Protein AF-A0A935XE57-F1 (afdb_monomer)

Foldseek 3Di:
DDFDFPDDPVVVCVLCVVVQWDQDPVRDTDGDPCVPQVVVVVVLVPDDPVVNCSSCPRTQKDFDADPPRHTPDMDGDDPPPPPDD

pLDDT: mean 81.37, std 12.43, range [32.69, 92.75]

Nearest PDB structures (foldseek):
  7tdz-assembly1_l  TM=3.130E-01  e=2.199E+00  Xenopus laevis

Radius of gyration: 14.06 Å; Cα contacts (8 Å, |Δi|>4): 90; chains: 1; bounding box: 27×32×40 Å

Solvent-accessible surface area (backbone atoms only — not comparable to full-atom values): 5220 Å² total; per-residue (Å²): 99,45,78,42,52,94,59,56,70,68,58,50,51,58,60,52,56,67,58,36,56,39,74,45,99,87,69,50,80,39,82,42,60,65,66,39,62,80,46,36,62,59,47,65,70,71,48,52,74,66,58,42,48,61,75,42,60,74,41,48,32,42,31,22,61,44,84,91,77,39,75,72,46,77,48,66,57,72,78,75,78,76,75,86,128

Sequence (85 aa):
MLVESGRSLEELLTHFQQFVTLLSPDGEEWFFRFYDPRVLPVYLESVTPEEREQFCAGVERLGTIGPELKPVWWYTRAPSTATEN

Mean predicted aligned error: 7.06 Å

Structure (mmCIF, N/CA/C/O backbone):
data_AF-A0A935XE57-F1
#
_entry.id   AF-A0A935XE57-F1
#
loop_
_atom_site.group_PDB
_atom_site.id
_atom_site.type_symbol
_atom_site.label_atom_id
_atom_site.label_alt_id
_atom_site.label_comp_id
_atom_site.label_asym_id
_atom_site.label_entity_id
_atom_site.label_seq_id
_atom_site.pdbx_PDB_ins_code
_atom_site.Cartn_x
_atom_site.Cartn_y
_atom_site.Cartn_z
_atom_site.occupancy
_atom_site.B_iso_or_equiv
_atom_site.auth_seq_id
_atom_site.auth_comp_id
_atom_site.auth_asym_id
_atom_site.auth_atom_id
_atom_site.pdbx_PDB_model_num
ATOM 1 N N . MET A 1 1 ? -7.573 -4.856 -6.152 1.00 80.25 1 MET A N 1
ATOM 2 C CA . MET A 1 1 ? -6.809 -4.867 -4.889 1.00 80.25 1 MET A CA 1
ATOM 3 C C . MET A 1 1 ? -7.769 -5.165 -3.747 1.00 80.25 1 MET A C 1
ATOM 5 O O . MET A 1 1 ? -8.890 -4.675 -3.791 1.00 80.25 1 MET A O 1
ATOM 9 N N . LEU A 1 2 ? -7.354 -5.980 -2.782 1.00 86.56 2 LEU A N 1
ATOM 10 C CA . LEU A 1 2 ? -8.022 -6.199 -1.498 1.00 86.56 2 LEU A CA 1
ATOM 11 C C . LEU A 1 2 ? -7.136 -5.620 -0.399 1.00 86.56 2 LEU A C 1
ATOM 13 O O . LEU A 1 2 ? -5.917 -5.774 -0.464 1.00 86.56 2 LEU A O 1
ATOM 17 N N . VAL A 1 3 ? -7.746 -4.966 0.583 1.00 88.50 3 VAL A N 1
ATOM 18 C CA . VAL A 1 3 ? -7.048 -4.353 1.716 1.00 88.50 3 VAL A CA 1
ATOM 19 C C . VAL A 1 3 ? -7.796 -4.714 2.989 1.00 88.50 3 VAL A C 1
ATOM 21 O O . VAL A 1 3 ? -9.018 -4.594 3.040 1.00 88.50 3 VAL A O 1
ATOM 24 N N . GLU A 1 4 ? -7.057 -5.150 3.999 1.00 90.06 4 GLU A N 1
ATOM 25 C CA . GLU A 1 4 ? -7.537 -5.346 5.363 1.00 90.06 4 GLU A CA 1
ATOM 26 C C . GLU A 1 4 ? -6.806 -4.366 6.274 1.00 9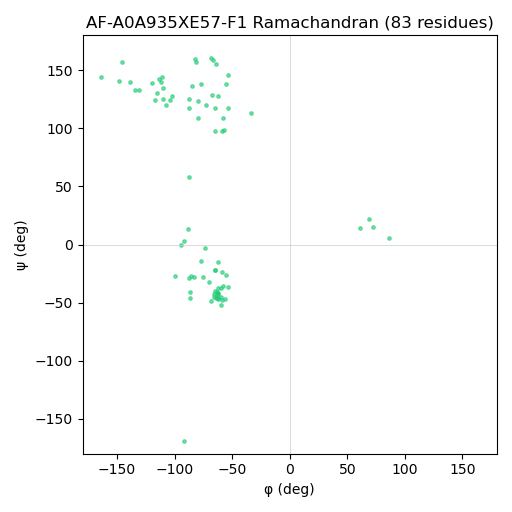0.06 4 GLU A C 1
ATOM 28 O O . GLU A 1 4 ? -5.581 -4.224 6.195 1.00 90.06 4 GLU A O 1
ATOM 33 N N . SER A 1 5 ? -7.564 -3.641 7.088 1.00 91.94 5 SER A N 1
ATOM 34 C CA . SER A 1 5 ? -7.054 -2.591 7.960 1.00 91.94 5 SER A CA 1
ATOM 35 C C . SER A 1 5 ? -8.092 -2.253 9.027 1.00 91.94 5 SER A C 1
ATOM 37 O O . SER A 1 5 ? -9.286 -2.215 8.729 1.00 91.94 5 SER A O 1
ATOM 39 N N . GLY A 1 6 ? -7.633 -1.943 10.240 1.00 91.69 6 GLY A N 1
ATOM 40 C CA . GLY A 1 6 ? -8.454 -1.316 11.278 1.00 91.69 6 GLY A CA 1
ATOM 41 C C . GLY A 1 6 ? -8.778 0.172 11.058 1.00 91.69 6 GLY A C 1
ATOM 42 O O . GLY A 1 6 ? -9.496 0.748 11.873 1.00 91.69 6 GLY A O 1
ATOM 43 N N . ARG A 1 7 ? -8.260 0.819 10.003 1.00 92.25 7 ARG A N 1
ATOM 44 C CA . ARG A 1 7 ? -8.570 2.221 9.662 1.00 92.25 7 ARG A CA 1
ATOM 45 C C . ARG A 1 7 ? -9.888 2.343 8.903 1.00 92.25 7 ARG A C 1
ATOM 47 O O . ARG A 1 7 ? -10.339 1.411 8.238 1.00 92.25 7 ARG A O 1
ATOM 54 N N . SER A 1 8 ? -10.487 3.527 8.957 1.00 92.56 8 SER A N 1
ATOM 55 C CA . SER A 1 8 ? -11.651 3.859 8.139 1.00 92.56 8 SER A CA 1
ATOM 56 C C . SER A 1 8 ? -11.300 3.921 6.647 1.00 92.56 8 SER A C 1
ATOM 58 O O . SER A 1 8 ? -10.151 4.134 6.250 1.00 92.56 8 SER A O 1
ATOM 60 N N . LEU A 1 9 ? -12.316 3.774 5.793 1.00 89.62 9 LEU A N 1
ATOM 61 C CA . LEU A 1 9 ? -12.138 3.870 4.343 1.00 89.62 9 LEU A CA 1
ATOM 62 C C . LEU A 1 9 ? -11.587 5.241 3.917 1.00 89.62 9 LEU A C 1
ATOM 64 O O . LEU A 1 9 ? -10.757 5.309 3.018 1.00 89.62 9 LEU A O 1
ATOM 68 N N . GLU A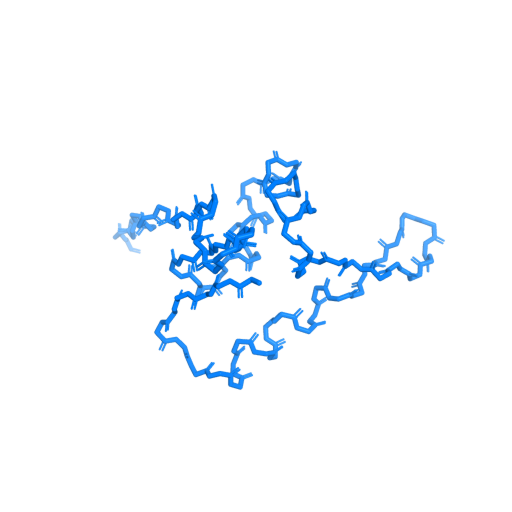 1 10 ? -12.019 6.322 4.564 1.00 92.75 10 GLU A N 1
ATOM 69 C CA . GLU A 1 10 ? -11.572 7.690 4.269 1.00 92.75 10 GLU A CA 1
ATOM 70 C C . GLU A 1 10 ? -10.085 7.884 4.586 1.00 92.75 10 GLU A C 1
ATOM 72 O O . GLU A 1 10 ? -9.343 8.443 3.774 1.00 92.75 10 GLU A O 1
ATOM 77 N N . GLU A 1 11 ? -9.625 7.357 5.724 1.00 92.19 11 GLU A N 1
ATOM 78 C CA . GLU A 1 11 ? -8.208 7.363 6.098 1.00 92.19 11 GLU A CA 1
ATOM 79 C C . GLU A 1 11 ? -7.370 6.542 5.116 1.00 92.19 11 GLU A C 1
ATOM 81 O O . GLU A 1 11 ? -6.287 6.972 4.723 1.00 92.19 11 GLU A O 1
ATOM 86 N N . LEU A 1 12 ? -7.873 5.385 4.677 1.00 91.19 12 LEU A N 1
ATOM 87 C CA . LEU A 1 12 ? -7.195 4.555 3.680 1.00 91.19 12 LEU A CA 1
ATOM 88 C C . LEU A 1 12 ? -7.116 5.246 2.317 1.00 91.19 12 LEU A C 1
ATOM 90 O O . LEU A 1 12 ? -6.057 5.241 1.695 1.00 91.19 12 LEU A O 1
ATOM 94 N N . LEU A 1 13 ? -8.206 5.855 1.845 1.00 89.75 13 LEU A N 1
ATOM 95 C CA . LEU A 1 13 ? -8.213 6.587 0.578 1.00 89.75 13 LEU A CA 1
ATOM 96 C C . LEU A 1 13 ? -7.243 7.768 0.619 1.00 89.75 13 LEU A C 1
ATOM 98 O O . LEU A 1 13 ? -6.449 7.923 -0.305 1.00 89.75 13 LEU A O 1
ATOM 102 N N . THR A 1 14 ? -7.261 8.546 1.702 1.00 91.12 14 THR A N 1
ATOM 103 C CA . THR A 1 14 ? -6.326 9.661 1.913 1.00 91.12 14 THR A CA 1
ATOM 104 C C . THR A 1 14 ? -4.881 9.166 1.928 1.00 91.12 14 THR A C 1
ATOM 106 O O . THR A 1 14 ? -4.023 9.729 1.251 1.00 91.12 14 THR A O 1
ATOM 109 N N . HIS A 1 15 ? -4.615 8.065 2.640 1.00 90.81 15 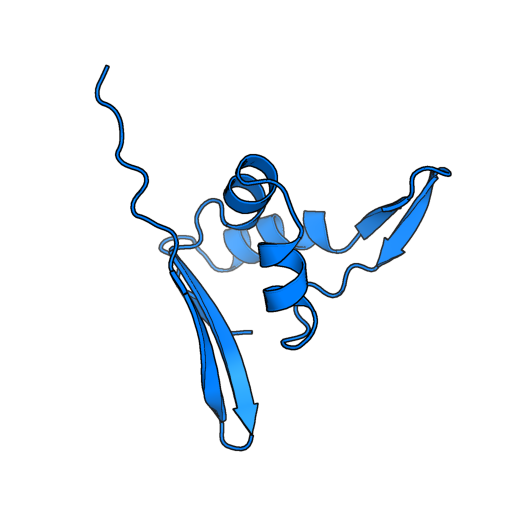HIS A N 1
ATOM 110 C CA . HIS A 1 15 ? -3.295 7.439 2.685 1.00 90.81 15 HIS A CA 1
ATOM 111 C C . HIS A 1 15 ? -2.822 7.015 1.295 1.00 90.81 15 HIS A C 1
ATOM 113 O O . HIS A 1 15 ? -1.706 7.338 0.917 1.00 90.81 15 HIS A O 1
ATOM 119 N N . PHE A 1 16 ? -3.653 6.335 0.506 1.00 89.06 16 PHE A N 1
ATOM 120 C CA . PHE A 1 16 ? -3.247 5.834 -0.808 1.00 89.06 16 PHE A CA 1
ATOM 121 C C . PHE A 1 16 ? -3.150 6.915 -1.892 1.00 89.06 16 PHE A C 1
ATOM 123 O O . PHE A 1 16 ? -2.361 6.770 -2.825 1.00 89.06 16 PHE A O 1
ATOM 130 N N . GLN A 1 17 ? -3.916 8.004 -1.781 1.00 87.94 17 GLN A N 1
ATOM 131 C CA . GLN A 1 17 ? -3.903 9.100 -2.756 1.00 87.94 17 GLN A CA 1
ATOM 132 C C . GLN A 1 17 ? -2.518 9.727 -2.927 1.00 87.94 17 GLN A C 1
ATOM 134 O O . GLN A 1 17 ? -2.142 10.052 -4.051 1.00 87.94 17 GLN A O 1
ATOM 139 N N . GLN A 1 18 ? -1.733 9.830 -1.851 1.00 86.06 18 GLN A N 1
ATOM 140 C CA . GLN A 1 18 ? -0.385 10.405 -1.917 1.00 86.06 18 GLN A CA 1
ATOM 141 C C . GLN A 1 18 ? 0.589 9.571 -2.768 1.00 86.06 18 GLN A C 1
ATOM 143 O O . GLN A 1 18 ? 1.575 10.102 -3.261 1.00 86.06 18 GLN A O 1
ATOM 148 N N . PHE A 1 19 ? 0.305 8.279 -2.970 1.00 84.88 19 PHE A N 1
ATOM 149 C CA . PHE A 1 19 ? 1.147 7.364 -3.746 1.00 84.88 19 PHE A CA 1
ATOM 150 C C . PHE A 1 19 ? 0.710 7.243 -5.212 1.00 84.88 19 PHE A C 1
ATOM 152 O O . PHE A 1 19 ? 1.326 6.496 -5.966 1.00 84.88 19 PHE A O 1
ATOM 159 N N . VAL A 1 20 ? -0.357 7.937 -5.633 1.00 85.00 20 VAL A N 1
ATOM 160 C CA . VAL A 1 20 ? -0.816 7.928 -7.035 1.00 85.00 20 VAL A CA 1
ATOM 161 C C . VAL A 1 20 ? 0.159 8.680 -7.938 1.00 85.00 20 VAL A C 1
ATOM 163 O O . VAL A 1 20 ? 0.320 8.303 -9.097 1.00 85.00 20 VAL A O 1
ATOM 166 N N . THR A 1 21 ? 0.818 9.712 -7.414 1.00 82.69 21 THR A N 1
ATOM 167 C CA . THR A 1 21 ? 1.760 10.544 -8.163 1.00 82.69 21 THR A CA 1
ATOM 168 C C . THR A 1 21 ? 3.148 10.402 -7.556 1.00 82.69 21 THR A C 1
ATOM 170 O O . THR A 1 21 ? 3.338 10.641 -6.367 1.00 82.69 21 THR A O 1
ATOM 173 N N . LEU A 1 22 ? 4.121 10.017 -8.374 1.00 80.12 22 LEU A N 1
ATOM 174 C CA . LEU A 1 22 ? 5.535 9.984 -8.016 1.00 80.12 22 LEU A CA 1
ATOM 175 C C . LEU A 1 22 ? 6.272 11.070 -8.789 1.00 80.12 22 LEU A C 1
AT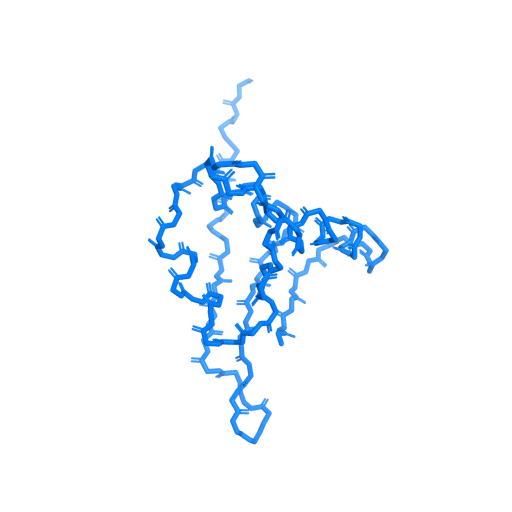OM 177 O O . LEU A 1 22 ? 5.964 11.320 -9.950 1.00 80.12 22 LEU A O 1
ATOM 181 N N . LEU A 1 23 ? 7.268 11.689 -8.164 1.00 77.44 23 LEU A N 1
ATOM 182 C CA . LEU A 1 23 ? 8.206 12.552 -8.873 1.00 77.44 23 LEU A CA 1
ATOM 183 C C . LEU A 1 23 ? 9.349 11.692 -9.405 1.00 77.44 23 LEU A C 1
ATOM 185 O O . LEU A 1 23 ? 9.993 10.960 -8.652 1.00 77.44 23 LEU A O 1
ATOM 189 N N . SER A 1 24 ? 9.593 11.775 -10.707 1.00 79.00 24 SER A N 1
ATOM 190 C CA . SER A 1 24 ? 10.793 11.210 -11.312 1.00 79.00 24 SER A CA 1
ATOM 191 C C . SER A 1 24 ? 12.041 11.985 -10.859 1.00 79.00 24 SER A C 1
ATOM 193 O O . SER A 1 24 ? 11.933 13.141 -10.433 1.00 79.00 24 SER A O 1
ATOM 195 N N . PRO A 1 25 ? 13.243 11.394 -10.987 1.00 75.38 25 PRO A N 1
ATOM 196 C CA . PRO A 1 25 ? 14.499 12.084 -10.685 1.00 75.38 25 PRO A CA 1
ATOM 197 C C . PRO A 1 25 ? 14.693 13.399 -11.457 1.00 75.38 25 PRO A C 1
ATOM 199 O O . PRO A 1 25 ? 15.370 14.298 -10.964 1.00 75.38 25 PRO A O 1
ATOM 202 N N . ASP A 1 26 ? 14.067 13.523 -12.630 1.00 83.44 26 ASP A N 1
ATOM 203 C CA . ASP A 1 26 ? 14.139 14.699 -13.503 1.00 83.44 26 ASP A CA 1
ATOM 204 C C . ASP A 1 26 ? 13.012 15.722 -13.234 1.00 83.44 26 ASP A C 1
ATOM 206 O O . ASP A 1 26 ? 12.921 16.747 -13.910 1.00 83.44 26 ASP A O 1
ATOM 210 N N . GLY A 1 27 ? 12.154 15.469 -12.236 1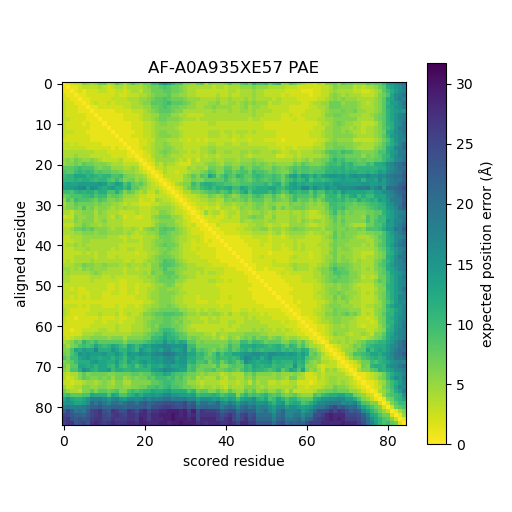.00 80.12 27 GLY A N 1
ATOM 211 C CA . GLY A 1 27 ? 11.068 16.362 -11.815 1.00 80.12 27 GLY A CA 1
ATOM 212 C C . GLY A 1 27 ? 9.751 16.203 -12.583 1.00 80.12 27 GLY A C 1
ATOM 213 O O . GLY A 1 27 ? 8.823 16.976 -12.360 1.00 80.12 27 GLY A O 1
ATOM 214 N N . GLU A 1 28 ? 9.641 15.213 -13.470 1.00 83.75 28 GLU A N 1
ATOM 215 C CA . GLU A 1 28 ? 8.383 14.854 -14.137 1.00 83.75 28 GLU A CA 1
ATOM 216 C C . GLU A 1 28 ? 7.465 14.050 -13.201 1.00 83.75 28 GLU A C 1
ATOM 218 O O . GLU A 1 28 ? 7.931 13.147 -12.505 1.00 83.75 28 GLU A O 1
ATOM 223 N N . GLU A 1 29 ? 6.164 14.349 -13.205 1.00 82.38 29 GLU A N 1
ATOM 224 C CA . GLU A 1 29 ? 5.148 13.605 -12.453 1.00 82.38 29 GLU A CA 1
ATOM 225 C C . GLU A 1 29 ? 4.747 12.311 -13.176 1.00 82.38 29 GLU A C 1
ATOM 227 O O . GLU A 1 29 ? 4.273 12.324 -14.313 1.00 82.38 29 GLU A O 1
ATOM 232 N N . TRP A 1 30 ? 4.887 11.176 -12.497 1.00 83.38 30 TRP A N 1
ATOM 233 C CA . TRP A 1 30 ? 4.485 9.861 -12.982 1.00 83.38 30 TRP A CA 1
ATOM 234 C C . TRP A 1 30 ? 3.279 9.337 -12.213 1.00 83.38 30 TRP A C 1
ATOM 236 O O . TRP A 1 30 ? 3.256 9.329 -10.984 1.00 83.38 30 TRP A O 1
ATOM 246 N N . PHE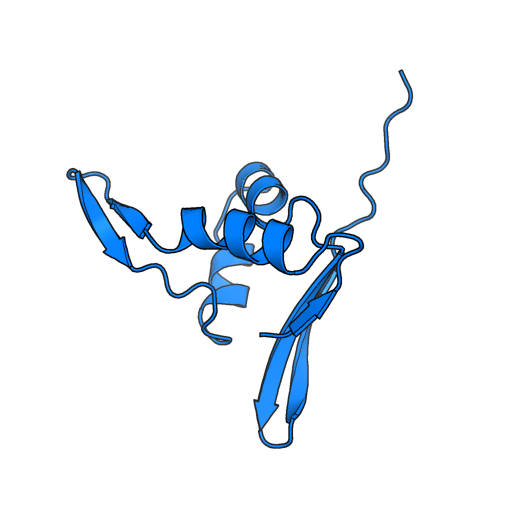 A 1 31 ? 2.298 8.807 -12.942 1.00 83.88 31 PHE A N 1
ATOM 247 C CA . PHE A 1 31 ? 1.171 8.111 -12.331 1.00 83.88 31 PHE A CA 1
ATOM 248 C C . PHE A 1 31 ? 1.561 6.684 -11.952 1.00 83.88 31 PHE A C 1
ATOM 250 O O . PHE A 1 31 ? 1.716 5.805 -12.809 1.00 83.88 31 PHE A O 1
ATOM 257 N N . PHE A 1 32 ? 1.680 6.433 -10.653 1.00 84.00 32 PHE A N 1
ATOM 258 C CA . PHE A 1 32 ? 1.980 5.121 -10.119 1.00 84.00 32 PHE A CA 1
ATOM 259 C C . PHE A 1 32 ? 0.705 4.304 -9.897 1.00 84.00 32 PHE A C 1
ATOM 261 O O . PHE A 1 32 ? -0.181 4.626 -9.105 1.00 84.00 32 PHE A O 1
ATOM 268 N N . ARG A 1 33 ? 0.614 3.191 -10.627 1.00 82.38 33 ARG A N 1
ATOM 269 C CA . ARG A 1 33 ? -0.540 2.284 -10.613 1.00 82.38 33 ARG A CA 1
ATOM 270 C C . ARG A 1 33 ? -0.406 1.231 -9.516 1.00 82.38 33 ARG A C 1
ATOM 272 O O . ARG A 1 33 ? -0.457 0.039 -9.805 1.00 82.38 33 ARG A O 1
ATOM 279 N N . PHE A 1 34 ? -0.269 1.652 -8.258 1.00 81.81 34 PHE A N 1
ATOM 280 C CA . PHE A 1 34 ? -0.174 0.719 -7.121 1.00 81.81 34 PHE A CA 1
ATOM 281 C C . PHE A 1 34 ? -1.399 -0.206 -7.004 1.00 81.81 34 PHE A C 1
ATOM 283 O O . PHE A 1 34 ? -1.324 -1.287 -6.434 1.00 81.81 34 PHE A O 1
ATOM 290 N N . TYR A 1 35 ? -2.546 0.207 -7.544 1.00 84.00 35 TYR A N 1
ATOM 291 C CA . TYR A 1 35 ? -3.780 -0.576 -7.544 1.00 84.00 35 TYR A CA 1
ATOM 292 C C . TYR A 1 35 ? -3.787 -1.708 -8.582 1.00 84.00 35 TYR A C 1
ATOM 294 O O . TYR A 1 35 ? -4.660 -2.583 -8.517 1.00 84.00 35 TYR A O 1
ATOM 302 N N . ASP A 1 36 ? -2.856 -1.701 -9.544 1.00 85.25 36 ASP A N 1
ATOM 303 C CA . ASP A 1 36 ? -2.737 -2.769 -10.530 1.00 85.25 36 ASP A CA 1
ATOM 304 C C . ASP A 1 36 ? -2.160 -4.023 -9.848 1.00 85.25 36 ASP A C 1
ATOM 306 O O . ASP A 1 36 ? -1.034 -3.998 -9.337 1.00 85.25 36 ASP A O 1
ATOM 310 N N . PRO A 1 37 ? -2.900 -5.147 -9.849 1.00 80.38 37 PRO A N 1
ATOM 311 C CA . PRO A 1 37 ? -2.471 -6.372 -9.188 1.00 80.38 37 PRO A CA 1
ATOM 312 C C . PRO A 1 37 ? -1.173 -6.974 -9.746 1.00 80.38 37 PRO A C 1
ATOM 314 O O . PRO A 1 37 ? -0.591 -7.843 -9.104 1.00 80.38 37 PRO A O 1
ATOM 317 N N . ARG A 1 38 ? -0.725 -6.552 -10.931 1.00 82.12 38 ARG A N 1
ATOM 318 C CA . ARG A 1 38 ? 0.530 -7.001 -11.550 1.00 82.12 38 ARG A CA 1
ATOM 319 C C . ARG A 1 38 ? 1.720 -6.158 -11.108 1.00 82.12 38 ARG A C 1
ATOM 321 O O . ARG A 1 38 ? 2.838 -6.654 -11.084 1.00 82.12 38 ARG A O 1
ATOM 328 N N . VAL A 1 39 ? 1.475 -4.890 -10.781 1.00 85.06 39 VAL A N 1
ATOM 329 C CA . VAL A 1 39 ? 2.511 -3.923 -10.398 1.00 85.06 39 VAL A CA 1
ATOM 330 C C . VAL A 1 39 ? 2.793 -4.012 -8.905 1.00 85.06 39 VAL A C 1
ATOM 332 O O . VAL A 1 39 ? 3.951 -3.984 -8.504 1.00 85.06 39 VAL A O 1
ATOM 335 N N . LEU A 1 40 ? 1.748 -4.165 -8.088 1.00 85.06 40 LEU A N 1
ATOM 336 C CA . LEU A 1 40 ? 1.852 -4.129 -6.630 1.00 85.06 40 LEU A CA 1
ATOM 337 C C . LEU A 1 40 ? 2.856 -5.145 -6.040 1.00 85.06 40 LEU A C 1
ATOM 339 O O . LEU A 1 40 ? 3.672 -4.719 -5.223 1.00 85.06 40 LEU A O 1
ATOM 343 N N . PRO A 1 41 ? 2.869 -6.438 -6.437 1.00 85.50 41 PRO A N 1
ATOM 344 C CA . PRO A 1 41 ? 3.831 -7.397 -5.888 1.00 85.50 41 PRO A CA 1
ATOM 345 C C . PRO A 1 41 ? 5.276 -7.036 -6.243 1.00 85.50 41 PRO A C 1
ATOM 347 O O . PRO A 1 41 ? 6.131 -6.983 -5.367 1.00 85.50 41 PRO A O 1
ATOM 350 N N . VAL A 1 42 ? 5.522 -6.704 -7.516 1.00 86.38 42 VAL A N 1
ATOM 351 C CA . VAL A 1 42 ? 6.853 -6.327 -8.015 1.00 86.38 42 VAL A CA 1
ATOM 352 C C . VAL A 1 42 ? 7.350 -5.060 -7.323 1.00 86.38 42 VAL A C 1
ATOM 354 O O . VAL A 1 42 ? 8.506 -4.988 -6.918 1.00 86.38 42 VAL A O 1
ATOM 357 N N . TYR A 1 43 ? 6.470 -4.075 -7.134 1.00 86.75 43 TYR A N 1
ATOM 358 C CA . TYR A 1 43 ? 6.794 -2.850 -6.412 1.00 86.75 43 TYR A CA 1
ATOM 359 C C . TYR A 1 43 ? 7.216 -3.138 -4.968 1.00 86.75 43 TYR A C 1
ATOM 361 O O . TYR A 1 43 ? 8.301 -2.725 -4.567 1.00 86.75 43 TYR A O 1
ATOM 369 N N . LEU A 1 44 ? 6.411 -3.893 -4.214 1.00 86.19 44 LEU A N 1
ATOM 370 C CA . LEU A 1 44 ? 6.681 -4.211 -2.805 1.00 86.19 44 LEU A CA 1
ATOM 371 C C . LEU A 1 44 ? 7.945 -5.060 -2.595 1.00 86.19 44 LEU A C 1
ATOM 373 O O . LEU A 1 44 ? 8.502 -5.055 -1.497 1.00 86.19 44 LEU A O 1
ATOM 377 N N . GLU A 1 45 ? 8.390 -5.781 -3.624 1.00 86.81 45 GLU A N 1
ATOM 378 C C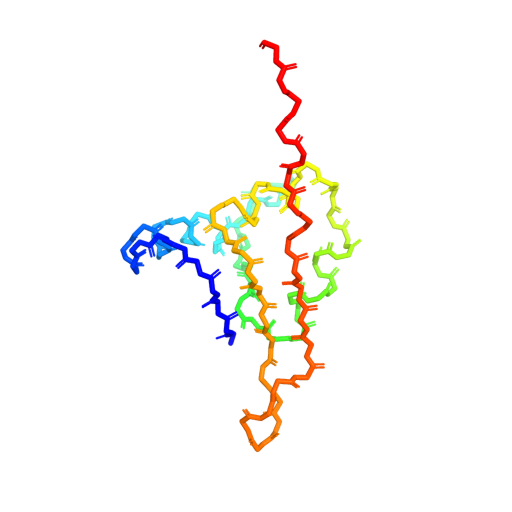A . GLU A 1 45 ? 9.675 -6.488 -3.647 1.00 86.81 45 GLU A CA 1
ATOM 379 C C . GLU A 1 45 ? 10.851 -5.576 -4.028 1.00 86.81 45 GLU A C 1
ATOM 381 O O . GLU A 1 45 ? 11.978 -5.831 -3.609 1.00 86.81 45 GLU A O 1
ATOM 386 N N . SER A 1 46 ? 10.601 -4.524 -4.814 1.00 88.19 46 SER A N 1
ATOM 387 C CA . SER A 1 46 ? 11.636 -3.614 -5.323 1.00 88.19 46 SER A CA 1
ATOM 388 C C . SER A 1 46 ? 12.002 -2.467 -4.378 1.00 88.19 46 SER A C 1
ATOM 390 O O . SER A 1 46 ? 13.116 -1.953 -4.461 1.00 88.19 46 SER A O 1
ATOM 392 N N . VAL A 1 47 ? 11.077 -2.049 -3.510 1.00 86.94 47 VAL A N 1
ATOM 393 C CA . VAL A 1 47 ? 11.286 -0.925 -2.585 1.00 86.94 47 VAL A CA 1
ATOM 394 C C . VAL A 1 47 ? 12.046 -1.333 -1.328 1.00 86.94 47 VAL A C 1
ATOM 396 O O . VAL A 1 47 ? 12.079 -2.503 -0.935 1.00 86.94 47 VAL A O 1
ATOM 399 N N . THR A 1 48 ? 12.639 -0.346 -0.661 1.00 89.00 48 THR A N 1
ATOM 400 C CA . THR A 1 48 ? 13.320 -0.559 0.620 1.00 89.00 48 THR A CA 1
ATOM 401 C C . THR A 1 48 ? 12.340 -1.009 1.714 1.00 89.00 48 THR A C 1
ATOM 403 O O . THR A 1 48 ? 11.138 -0.729 1.637 1.00 89.00 48 THR A O 1
ATOM 406 N N . PRO A 1 49 ? 12.811 -1.713 2.761 1.00 87.19 49 PRO A N 1
ATOM 407 C CA . PRO A 1 49 ? 11.970 -2.079 3.899 1.00 87.19 49 PRO A CA 1
ATOM 408 C C . PRO A 1 49 ? 11.252 -0.884 4.541 1.00 87.19 49 PRO A C 1
ATOM 410 O O . PRO A 1 49 ? 10.098 -1.020 4.944 1.00 87.19 49 PRO A O 1
ATOM 413 N N . GLU A 1 50 ? 11.906 0.275 4.597 1.00 87.06 50 GLU A N 1
ATOM 414 C CA . GLU A 1 50 ? 11.377 1.525 5.141 1.00 87.06 50 GLU A CA 1
ATOM 415 C C . GLU A 1 50 ? 10.250 2.092 4.271 1.00 87.06 50 GLU A C 1
ATOM 417 O O . GLU A 1 50 ? 9.169 2.390 4.780 1.00 87.06 50 GLU A O 1
ATOM 422 N N . GLU A 1 51 ? 10.457 2.186 2.955 1.00 87.75 51 GLU A N 1
ATOM 423 C CA . GLU A 1 51 ? 9.423 2.618 2.001 1.00 87.75 51 GLU A CA 1
ATOM 424 C C . GLU A 1 51 ? 8.234 1.656 1.995 1.00 87.75 51 GLU A C 1
ATOM 426 O O . GLU A 1 51 ? 7.076 2.073 1.928 1.00 87.75 51 GLU A O 1
ATOM 431 N N . ARG A 1 52 ? 8.501 0.353 2.122 1.00 89.12 52 ARG A N 1
ATOM 432 C CA . ARG A 1 52 ? 7.458 -0.666 2.232 1.00 89.12 52 ARG A CA 1
ATOM 433 C C . ARG A 1 52 ? 6.620 -0.488 3.492 1.00 89.12 52 ARG A C 1
ATOM 435 O O . ARG A 1 52 ? 5.397 -0.609 3.417 1.00 89.12 52 ARG A O 1
ATOM 442 N N . GLU A 1 53 ? 7.254 -0.213 4.632 1.00 88.06 53 GLU A N 1
ATOM 443 C CA . GLU A 1 53 ? 6.553 0.054 5.892 1.00 88.06 53 GLU A CA 1
ATOM 444 C C . GLU A 1 53 ? 5.718 1.335 5.793 1.00 88.06 53 GLU A C 1
ATOM 446 O O . GLU A 1 53 ? 4.572 1.346 6.238 1.00 88.06 53 GLU A O 1
ATOM 451 N N . GLN A 1 54 ? 6.237 2.382 5.142 1.00 88.50 54 GLN A N 1
ATOM 452 C CA . GLN A 1 54 ? 5.483 3.610 4.873 1.00 88.50 54 GLN A CA 1
ATOM 453 C C . GLN A 1 54 ? 4.262 3.350 3.985 1.00 88.50 54 GLN A C 1
ATOM 455 O O . GLN A 1 54 ? 3.157 3.784 4.313 1.00 88.50 54 GLN A O 1
ATOM 460 N N . PHE A 1 55 ? 4.427 2.601 2.893 1.00 88.94 55 PHE A N 1
ATOM 461 C CA . PHE A 1 55 ? 3.323 2.251 2.001 1.00 88.94 55 PHE A CA 1
ATOM 462 C C . PHE A 1 55 ? 2.257 1.410 2.720 1.00 88.94 55 PHE A C 1
ATOM 464 O O . PHE A 1 55 ? 1.060 1.668 2.585 1.00 88.94 55 PHE A O 1
ATOM 471 N N . CYS A 1 56 ? 2.679 0.441 3.537 1.00 88.81 56 CYS A N 1
ATOM 472 C CA . CYS A 1 56 ? 1.793 -0.449 4.292 1.00 88.81 56 CYS A CA 1
ATOM 473 C C . CYS A 1 56 ? 1.393 0.110 5.670 1.00 88.81 56 CYS A C 1
ATOM 475 O O . CYS A 1 56 ? 0.876 -0.627 6.516 1.00 88.81 56 CYS A O 1
ATOM 477 N N . ALA A 1 57 ? 1.637 1.394 5.942 1.00 87.75 57 ALA A N 1
ATOM 478 C CA . ALA A 1 57 ? 1.363 1.983 7.244 1.00 87.75 57 ALA A CA 1
ATOM 479 C C . ALA A 1 57 ? -0.143 1.972 7.541 1.00 87.75 57 ALA A C 1
ATOM 481 O O . ALA A 1 57 ? -0.942 2.609 6.856 1.00 87.75 57 ALA A O 1
ATOM 482 N N . GLY A 1 58 ? -0.532 1.255 8.597 1.00 87.44 58 GLY A N 1
ATOM 483 C CA . GLY A 1 58 ? -1.938 1.059 8.952 1.00 87.44 58 GLY A CA 1
ATOM 484 C C . GLY A 1 58 ? -2.695 0.116 8.022 1.00 87.44 58 GLY A C 1
ATOM 485 O O . GLY A 1 58 ? -3.919 0.100 8.063 1.00 87.44 58 GLY A O 1
ATOM 486 N N . VAL A 1 59 ? -1.992 -0.664 7.204 1.00 90.69 59 VAL A N 1
ATOM 487 C CA . VAL A 1 59 ? -2.554 -1.751 6.405 1.00 90.69 59 VAL A CA 1
ATOM 488 C C . VAL A 1 59 ? -2.055 -3.073 6.978 1.00 90.69 59 VAL A C 1
ATOM 490 O O . VAL A 1 59 ? -0.854 -3.282 7.128 1.00 90.69 59 VAL A O 1
ATOM 493 N N . GLU A 1 60 ? -2.978 -3.966 7.316 1.00 89.56 60 GLU A N 1
ATOM 494 C CA . GLU A 1 60 ? -2.660 -5.260 7.928 1.00 89.56 60 GLU A CA 1
ATOM 495 C C . GLU A 1 60 ? -2.364 -6.302 6.854 1.00 89.56 60 GLU A C 1
ATOM 497 O O . GLU A 1 60 ? -1.358 -7.017 6.915 1.00 89.56 60 GLU A O 1
ATOM 502 N N . ARG A 1 61 ? -3.217 -6.348 5.824 1.00 88.31 61 ARG A N 1
ATOM 503 C CA . ARG A 1 61 ? -3.045 -7.225 4.666 1.00 88.31 61 ARG A CA 1
ATOM 504 C C . ARG A 1 61 ? -3.391 -6.519 3.366 1.00 88.31 61 ARG A C 1
ATOM 506 O O . ARG A 1 61 ? -4.388 -5.809 3.266 1.00 88.31 61 ARG A O 1
ATOM 513 N N . LEU A 1 62 ? -2.589 -6.794 2.346 1.00 88.50 62 LEU A N 1
ATOM 514 C CA . LEU A 1 62 ? -2.800 -6.393 0.959 1.00 88.50 62 LEU A CA 1
ATOM 515 C C . LEU A 1 62 ? -2.902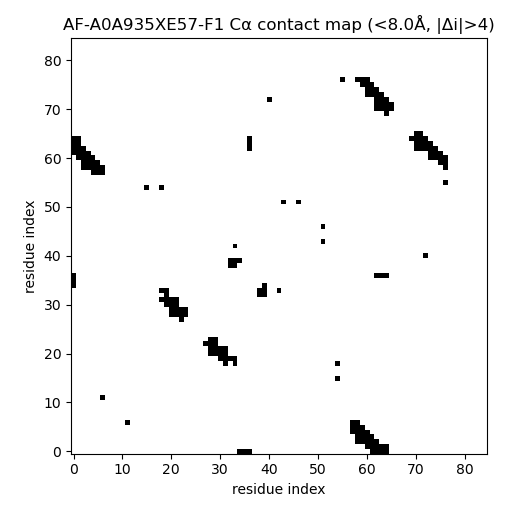 -7.637 0.092 1.00 88.50 62 LEU A C 1
ATOM 517 O O . LEU A 1 62 ? -2.152 -8.591 0.271 1.00 88.50 62 LEU A O 1
ATOM 521 N N . GLY A 1 63 ? -3.827 -7.635 -0.857 1.00 86.88 63 GLY A N 1
ATOM 522 C CA . GLY A 1 63 ? -4.031 -8.771 -1.741 1.00 86.88 63 GLY A CA 1
ATOM 523 C C . GLY A 1 63 ? -4.433 -8.377 -3.148 1.00 86.88 63 GLY A C 1
ATOM 524 O O . GLY A 1 63 ? -4.998 -7.308 -3.406 1.00 86.88 63 GLY A O 1
ATOM 525 N N . THR A 1 64 ? -4.167 -9.278 -4.082 1.00 82.38 64 THR A N 1
ATOM 526 C CA . THR A 1 64 ? -4.601 -9.146 -5.470 1.00 82.38 64 THR A CA 1
ATOM 527 C C . THR A 1 64 ? -5.611 -10.229 -5.807 1.00 82.38 64 THR A C 1
ATOM 529 O O . THR A 1 64 ? -5.517 -11.363 -5.339 1.00 82.38 64 THR A O 1
ATOM 532 N N . ILE A 1 65 ? -6.611 -9.859 -6.604 1.00 79.56 65 ILE A N 1
ATOM 533 C CA . ILE A 1 65 ? -7.668 -10.763 -7.046 1.00 79.56 65 ILE A CA 1
ATOM 534 C C . ILE A 1 65 ? -7.366 -11.172 -8.484 1.00 79.56 65 ILE A C 1
ATOM 536 O O . ILE A 1 65 ? -7.134 -10.311 -9.334 1.00 79.56 65 ILE A O 1
ATOM 540 N N . GLY A 1 66 ? -7.358 -12.474 -8.741 1.00 73.88 66 GLY A N 1
ATOM 541 C CA . GLY A 1 66 ? -7.221 -13.046 -10.071 1.00 73.88 66 GLY A CA 1
ATOM 542 C C . GLY A 1 66 ? -8.561 -13.296 -10.764 1.00 73.88 66 GLY A C 1
ATOM 543 O O . GLY A 1 66 ? -9.614 -12.857 -10.289 1.00 73.88 66 GLY A O 1
ATOM 544 N N . PRO A 1 67 ? -8.539 -14.033 -11.888 1.00 69.19 67 PRO A N 1
ATOM 545 C CA . PRO A 1 67 ? -9.765 -14.530 -12.495 1.00 69.19 67 PRO A CA 1
ATOM 546 C C . PRO A 1 67 ? -10.597 -15.311 -11.462 1.00 69.19 67 PRO A C 1
ATOM 548 O O . PRO A 1 67 ? -10.046 -15.962 -10.576 1.00 69.19 67 PRO A O 1
ATOM 551 N N . GLU A 1 68 ? -11.926 -15.221 -11.568 1.00 77.81 68 GLU A N 1
ATOM 552 C CA . GLU A 1 68 ? -12.901 -15.838 -10.642 1.00 77.81 68 GLU A CA 1
ATOM 553 C C . GLU A 1 68 ? -12.974 -15.246 -9.224 1.00 77.81 68 GLU A C 1
ATOM 555 O O . GLU A 1 68 ? -13.445 -15.908 -8.303 1.00 77.81 68 GLU A O 1
ATOM 560 N N . LEU A 1 69 ? 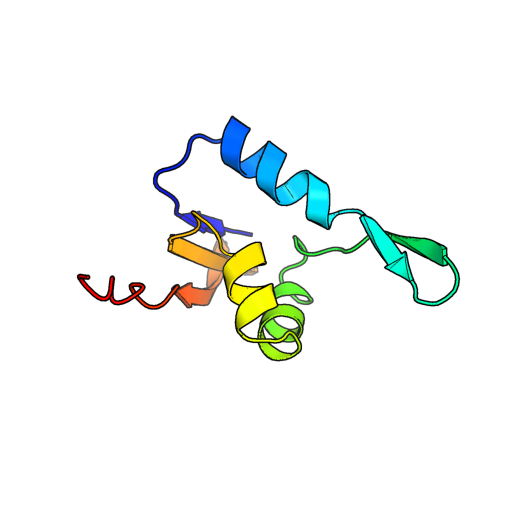-12.532 -14.001 -9.024 1.00 70.19 69 LEU A N 1
ATOM 561 C CA . LEU A 1 69 ? -12.569 -13.325 -7.719 1.00 70.19 69 LEU A CA 1
ATOM 562 C C . LEU A 1 69 ? -11.748 -14.016 -6.610 1.00 70.19 69 LEU A C 1
ATOM 564 O O . LEU A 1 69 ? -11.879 -13.683 -5.432 1.00 70.19 69 LEU A O 1
ATOM 568 N N . LYS A 1 70 ? -10.864 -14.950 -6.973 1.00 71.06 70 LYS A N 1
ATOM 569 C CA . LYS A 1 70 ? -9.994 -15.642 -6.020 1.00 71.06 70 LYS A CA 1
ATOM 570 C C . LYS A 1 70 ? -8.740 -14.814 -5.749 1.00 71.06 70 LYS A C 1
ATOM 572 O O . LYS A 1 70 ? -8.152 -14.284 -6.696 1.00 71.06 70 LYS A O 1
ATOM 577 N N . PRO A 1 71 ? -8.300 -14.693 -4.487 1.00 66.75 71 PRO A N 1
ATOM 578 C CA . PRO A 1 71 ? -7.045 -14.028 -4.198 1.00 66.75 71 PRO A CA 1
ATOM 579 C C . PRO A 1 71 ? -5.880 -14.861 -4.743 1.00 66.75 71 PRO A C 1
ATOM 581 O O . PRO A 1 71 ? -5.794 -16.059 -4.481 1.00 66.75 71 PRO A O 1
ATOM 584 N N . VAL A 1 72 ? -5.002 -14.227 -5.517 1.00 78.12 72 VAL A N 1
ATOM 585 C CA . VAL A 1 72 ? -3.836 -14.880 -6.143 1.00 78.12 72 VAL A CA 1
ATOM 586 C C . VAL A 1 72 ? -2.559 -14.612 -5.357 1.00 78.12 72 VAL A C 1
ATOM 588 O O . VAL A 1 72 ? -1.642 -15.428 -5.373 1.00 78.12 72 VAL A O 1
ATOM 591 N N . TRP A 1 73 ? -2.500 -13.491 -4.644 1.00 80.62 73 TRP A N 1
ATOM 592 C CA . TRP A 1 73 ? -1.325 -13.083 -3.890 1.00 80.62 73 TRP A CA 1
ATOM 593 C C . TRP A 1 73 ? -1.740 -12.296 -2.648 1.00 80.62 73 TRP A C 1
ATOM 595 O O . TRP A 1 73 ? -2.674 -11.491 -2.711 1.00 80.62 73 TRP A O 1
ATOM 605 N N . TRP A 1 74 ? -1.036 -12.536 -1.541 1.00 82.06 74 TRP A N 1
ATOM 606 C CA . TRP A 1 74 ? -1.221 -11.849 -0.268 1.00 82.06 74 TRP A CA 1
ATOM 607 C C . TRP A 1 74 ? 0.118 -11.362 0.269 1.00 82.06 74 TRP A C 1
ATOM 609 O O . TRP A 1 74 ? 1.073 -12.130 0.366 1.00 82.06 74 TRP A O 1
ATOM 619 N N . TYR A 1 75 ? 0.135 -10.108 0.698 1.00 83.56 75 TYR A N 1
ATOM 620 C CA . TYR A 1 75 ? 1.132 -9.552 1.588 1.00 83.56 75 TYR A CA 1
ATOM 621 C C . TYR A 1 75 ? 0.495 -9.334 2.951 1.00 83.56 75 TYR A C 1
ATOM 623 O O . TYR A 1 75 ? -0.481 -8.594 3.086 1.00 83.56 75 TYR A O 1
ATOM 631 N N . THR A 1 76 ? 1.059 -9.988 3.956 1.00 85.19 76 THR A N 1
ATOM 632 C CA . THR A 1 76 ? 0.718 -9.753 5.354 1.00 85.19 76 THR A CA 1
ATOM 633 C C . THR A 1 76 ? 1.846 -8.947 5.951 1.00 85.19 76 THR A C 1
ATOM 635 O O . THR A 1 76 ? 3.004 -9.373 5.895 1.00 85.19 76 THR A O 1
ATOM 638 N N . ARG A 1 77 ? 1.519 -7.789 6.525 1.00 81.19 77 ARG A N 1
ATOM 639 C CA . ARG A 1 77 ? 2.513 -7.032 7.272 1.00 81.19 77 ARG A CA 1
ATOM 640 C C . ARG A 1 77 ? 2.951 -7.891 8.452 1.00 81.19 77 ARG A C 1
ATOM 642 O O . ARG A 1 77 ? 2.107 -8.401 9.191 1.00 81.19 77 ARG A O 1
ATOM 649 N N . ALA A 1 78 ? 4.258 -8.081 8.621 1.00 75.25 78 ALA A N 1
ATOM 650 C CA . ALA A 1 78 ? 4.749 -8.690 9.848 1.00 75.25 78 ALA A CA 1
ATOM 651 C C . ALA A 1 78 ? 4.215 -7.851 11.023 1.00 75.25 78 ALA A C 1
ATOM 653 O O . ALA A 1 78 ? 4.198 -6.620 10.907 1.00 75.25 78 ALA A O 1
ATOM 654 N N . PRO A 1 79 ? 3.742 -8.466 12.123 1.00 60.78 79 PRO A N 1
ATOM 655 C CA . PRO A 1 79 ? 3.436 -7.692 13.313 1.00 60.78 79 PRO A CA 1
ATOM 656 C C . PRO A 1 79 ? 4.707 -6.912 13.625 1.00 60.78 79 PRO A C 1
ATOM 658 O O . PRO A 1 79 ? 5.759 -7.524 13.815 1.00 60.78 79 PRO A O 1
ATOM 661 N N . SER A 1 80 ? 4.642 -5.576 13.580 1.00 52.34 80 SER A N 1
ATOM 662 C CA . SER A 1 80 ? 5.761 -4.780 14.055 1.00 52.34 80 SER A CA 1
ATOM 663 C C . SER A 1 80 ? 5.920 -5.228 15.495 1.00 52.34 80 SER A C 1
ATOM 665 O O . SER A 1 80 ? 5.021 -4.994 16.306 1.00 52.34 80 SER A O 1
ATOM 667 N N . THR A 1 81 ? 6.980 -5.970 15.798 1.00 44.84 81 THR A N 1
ATOM 668 C CA . THR A 1 81 ? 7.388 -6.185 17.173 1.00 44.84 81 THR A CA 1
ATOM 669 C C . THR A 1 81 ? 7.597 -4.783 17.705 1.00 44.84 81 THR A C 1
ATOM 671 O O . THR A 1 81 ? 8.583 -4.130 17.369 1.00 44.84 81 THR A O 1
ATOM 674 N N . ALA A 1 82 ? 6.586 -4.275 18.406 1.00 41.59 82 ALA A N 1
ATOM 675 C CA . ALA A 1 82 ? 6.700 -3.090 19.210 1.00 41.59 82 ALA A CA 1
ATOM 676 C C . ALA A 1 82 ? 7.797 -3.436 20.209 1.00 41.59 82 ALA A C 1
ATOM 678 O O . ALA A 1 82 ? 7.577 -4.188 21.156 1.00 41.59 82 ALA A O 1
ATOM 679 N N . THR A 1 83 ? 9.013 -2.993 19.912 1.00 41.09 83 THR A N 1
ATOM 680 C CA . THR A 1 83 ? 10.060 -2.901 20.909 1.00 41.09 83 THR A CA 1
ATOM 681 C C . THR A 1 83 ? 9.565 -1.859 21.893 1.00 41.09 83 THR A C 1
ATOM 683 O O . THR A 1 83 ? 9.611 -0.660 21.636 1.00 41.09 83 THR A O 1
ATOM 686 N N . GLU A 1 84 ? 8.989 -2.376 22.969 1.00 40.59 84 GLU A N 1
ATOM 687 C CA . GLU A 1 84 ? 8.985 -1.793 24.299 1.00 40.59 84 GLU A CA 1
ATOM 688 C C . GLU A 1 84 ? 10.310 -1.045 24.533 1.00 40.59 84 GLU A C 1
ATOM 690 O O . GLU A 1 84 ? 11.377 -1.667 24.542 1.00 40.59 84 GLU A O 1
ATOM 695 N N . ASN A 1 85 ? 10.245 0.285 24.644 1.00 32.69 85 ASN A N 1
ATOM 696 C CA . ASN A 1 85 ? 11.118 1.095 25.501 1.00 32.69 85 ASN A CA 1
ATOM 697 C C . ASN A 1 85 ? 10.594 2.528 25.623 1.00 32.69 85 ASN A C 1
ATOM 699 O O . ASN A 1 85 ? 10.449 3.195 24.574 1.00 32.69 85 ASN A O 1
#

Secondary structure (DSSP, 8-state):
-EEE-SS-HHHHHHHHHTTSEEE-TTS-EEE--TTSTTHHHHHHHHS-HHHHHHHTTT-SEEEEE-GGG-EEEEEEPPP------